Protein AF-A0A096ATI7-F1 (afdb_monomer_lite)

Foldseek 3Di:
DDDLVVQQVVQLVVCVVVVDPPSGDDPVSSVVVVVVVVVVVVVVCVVVVQWDWDDDPVGIDIDGD

pLDDT: mean 85.35, std 5.62, range [68.31, 91.69]

Organism: NCBI:txid1401075

Structure (mmCIF, N/CA/C/O backbone):
data_AF-A0A096ATI7-F1
#
_entry.id   AF-A0A096ATI7-F1
#
loop_
_atom_site.group_PDB
_atom_site.id
_atom_site.type_symbol
_atom_site.label_atom_id
_atom_site.label_alt_id
_atom_site.label_comp_id
_atom_site.label_asym_id
_atom_site.label_entity_id
_atom_site.label_seq_id
_atom_site.pdbx_PDB_ins_code
_atom_site.Cartn_x
_atom_site.Cartn_y
_atom_site.Cartn_z
_atom_site.occupancy
_atom_site.B_iso_or_equiv
_atom_site.auth_seq_id
_atom_site.auth_comp_id
_atom_site.auth_asym_id
_atom_site.auth_atom_id
_atom_site.pdbx_PDB_model_num
ATOM 1 N N . MET A 1 1 ? -1.090 -7.762 -5.147 1.00 70.00 1 MET A N 1
ATOM 2 C CA . MET A 1 1 ? -2.362 -7.007 -5.187 1.00 70.00 1 MET A CA 1
ATOM 3 C C . MET A 1 1 ? -2.723 -6.604 -3.773 1.00 70.00 1 MET A C 1
ATOM 5 O O . MET A 1 1 ? -2.716 -7.447 -2.883 1.00 70.00 1 MET A O 1
ATOM 9 N N . ILE A 1 2 ? -2.945 -5.313 -3.554 1.00 79.38 2 ILE A N 1
ATOM 10 C CA . ILE A 1 2 ? -3.220 -4.776 -2.222 1.00 79.38 2 ILE A CA 1
ATOM 11 C C . ILE A 1 2 ? -4.679 -5.062 -1.872 1.00 79.38 2 ILE A C 1
ATOM 13 O O . ILE A 1 2 ? -5.583 -4.516 -2.496 1.00 79.38 2 ILE A O 1
ATOM 17 N N . ASP A 1 3 ? -4.895 -5.914 -0.873 1.00 88.31 3 ASP A N 1
ATOM 18 C CA . ASP A 1 3 ? -6.222 -6.197 -0.335 1.00 88.31 3 ASP A CA 1
ATOM 19 C C . ASP A 1 3 ? -6.527 -5.244 0.831 1.00 88.31 3 ASP A C 1
ATOM 21 O O . ASP A 1 3 ? -5.967 -5.355 1.924 1.00 88.31 3 ASP A O 1
ATOM 25 N N . VAL A 1 4 ? -7.379 -4.251 0.569 1.00 87.62 4 VAL A N 1
ATOM 26 C CA . VAL A 1 4 ? -7.767 -3.235 1.558 1.00 87.62 4 VAL A CA 1
ATOM 27 C C . VAL A 1 4 ? -8.649 -3.836 2.657 1.00 87.62 4 VAL A C 1
ATOM 29 O O . VAL A 1 4 ? -8.559 -3.407 3.808 1.00 87.62 4 VAL A O 1
ATOM 32 N N . TYR A 1 5 ? -9.460 -4.850 2.340 1.00 89.12 5 TYR A N 1
ATOM 33 C CA . TYR A 1 5 ? -10.302 -5.531 3.323 1.00 89.12 5 TYR A CA 1
ATOM 34 C C . TYR A 1 5 ? -9.442 -6.268 4.353 1.00 89.12 5 TYR A C 1
ATOM 36 O O . TYR A 1 5 ? -9.674 -6.135 5.556 1.00 89.12 5 TYR A O 1
ATOM 44 N N . ASP A 1 6 ? -8.402 -6.966 3.895 1.00 88.88 6 ASP A N 1
ATOM 45 C CA . ASP A 1 6 ? -7.435 -7.629 4.771 1.00 88.88 6 ASP A CA 1
ATOM 46 C C . ASP A 1 6 ? -6.688 -6.627 5.670 1.00 88.88 6 ASP A C 1
ATOM 48 O O . ASP A 1 6 ? -6.539 -6.859 6.868 1.00 88.88 6 ASP A O 1
ATOM 52 N N . ILE A 1 7 ? -6.303 -5.458 5.142 1.00 88.62 7 ILE A N 1
ATOM 53 C CA . ILE A 1 7 ? -5.661 -4.390 5.933 1.00 88.62 7 ILE A CA 1
ATOM 54 C C . ILE A 1 7 ? -6.600 -3.874 7.030 1.00 88.62 7 ILE A C 1
ATOM 56 O O . ILE A 1 7 ? -6.195 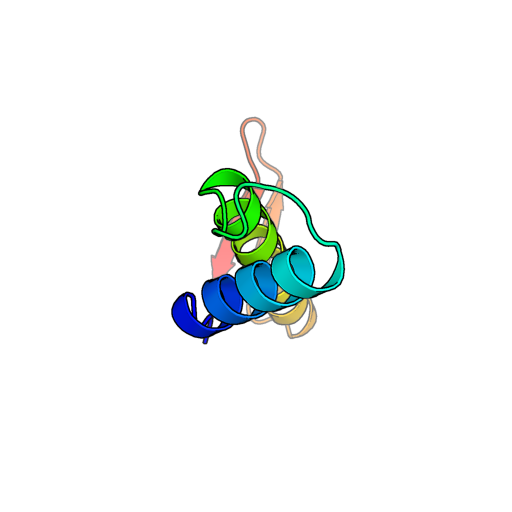-3.770 8.188 1.00 88.62 7 ILE A O 1
ATOM 60 N N . ILE A 1 8 ? -7.862 -3.592 6.695 1.00 89.25 8 ILE A N 1
ATOM 61 C CA . ILE A 1 8 ? -8.871 -3.156 7.672 1.00 89.25 8 ILE A CA 1
ATOM 62 C C . ILE A 1 8 ? -9.073 -4.233 8.742 1.00 89.25 8 ILE A C 1
ATOM 64 O O . ILE A 1 8 ? -9.132 -3.918 9.933 1.00 89.25 8 ILE A O 1
ATOM 68 N N . LYS A 1 9 ? -9.143 -5.506 8.337 1.00 90.75 9 LYS A N 1
ATOM 69 C CA . LYS A 1 9 ? -9.278 -6.637 9.258 1.00 90.75 9 LYS A CA 1
ATOM 70 C C . LYS A 1 9 ? -8.094 -6.714 10.224 1.00 90.75 9 LYS A C 1
ATOM 72 O O . LYS A 1 9 ? -8.323 -6.754 11.430 1.00 90.75 9 LYS A O 1
ATOM 77 N N . GLN A 1 10 ? -6.861 -6.633 9.724 1.00 88.75 10 GLN A N 1
ATOM 78 C CA . GLN A 1 10 ? -5.654 -6.649 10.556 1.00 88.75 10 GLN A CA 1
ATOM 79 C C . GLN A 1 10 ? -5.601 -5.472 11.539 1.00 88.75 10 GLN A C 1
ATOM 81 O O . GLN A 1 10 ? -5.231 -5.656 12.699 1.00 88.75 10 GLN A O 1
ATOM 86 N N . ILE A 1 11 ? -5.982 -4.264 11.109 1.00 87.62 11 ILE A N 1
ATOM 87 C CA . ILE A 1 11 ? -6.022 -3.087 11.992 1.00 87.62 11 ILE A CA 1
ATOM 88 C C . ILE A 1 11 ? -7.076 -3.283 13.090 1.00 87.62 11 ILE A C 1
ATOM 90 O O . ILE A 1 11 ? -6.783 -3.065 14.266 1.00 87.62 11 ILE A O 1
ATOM 94 N N . ASN A 1 12 ? -8.272 -3.762 12.735 1.00 86.94 12 ASN A N 1
ATOM 95 C CA . ASN A 1 12 ? -9.325 -4.069 13.706 1.00 86.94 12 ASN A CA 1
ATOM 96 C C . ASN A 1 12 ? -8.879 -5.134 14.721 1.00 86.94 12 ASN A C 1
ATOM 98 O O . ASN A 1 12 ? -9.133 -4.991 15.915 1.00 86.94 12 ASN A O 1
ATOM 102 N N . GLU A 1 13 ? -8.211 -6.201 14.271 1.00 87.38 13 GLU A N 1
ATOM 103 C CA . GLU A 1 13 ? -7.689 -7.253 15.153 1.00 87.38 13 GLU A CA 1
ATOM 104 C C . GLU A 1 13 ? -6.623 -6.710 16.111 1.00 87.38 13 GLU A C 1
ATOM 106 O O . GLU A 1 13 ? -6.722 -6.936 17.317 1.00 87.38 13 GLU A O 1
ATOM 111 N N . ARG A 1 14 ? -5.670 -5.907 15.616 1.00 85.31 14 ARG A N 1
ATOM 112 C CA . ARG A 1 14 ? -4.657 -5.253 16.462 1.00 85.31 14 ARG A CA 1
ATOM 113 C C . ARG A 1 14 ? -5.294 -4.363 17.525 1.00 85.31 14 ARG A C 1
ATOM 115 O O . ARG A 1 14 ? -4.919 -4.444 18.691 1.00 85.31 14 ARG A O 1
ATOM 122 N N . LYS A 1 15 ? -6.281 -3.544 17.158 1.00 83.94 15 LYS A N 1
ATOM 123 C CA . LYS A 1 15 ? -6.954 -2.656 18.117 1.00 83.94 15 LYS A CA 1
ATOM 124 C C . LYS A 1 15 ? -7.775 -3.402 19.159 1.00 83.94 15 LYS A C 1
ATOM 126 O O . LYS A 1 15 ? -7.776 -2.999 20.321 1.00 83.94 15 LYS A O 1
ATOM 131 N N . LYS A 1 16 ? -8.421 -4.505 18.767 1.00 82.62 16 LYS A N 1
ATOM 132 C CA . LYS A 1 16 ? -9.105 -5.406 19.704 1.00 82.62 16 LYS A CA 1
ATOM 133 C C . LYS A 1 16 ? -8.129 -6.012 20.711 1.00 82.62 16 LYS A C 1
ATOM 135 O O . LYS A 1 16 ? -8.443 -6.048 21.894 1.00 82.62 16 LYS A O 1
ATOM 140 N N . SER A 1 17 ? -6.936 -6.424 20.279 1.00 80.81 17 SER A N 1
ATOM 141 C CA . SER A 1 17 ? -5.912 -6.958 21.189 1.00 80.81 17 SER A CA 1
ATOM 142 C C . SER A 1 17 ? -5.385 -5.919 22.185 1.00 80.81 17 SER A C 1
ATOM 144 O O . SER A 1 17 ? -5.078 -6.265 23.323 1.00 80.81 17 SER A O 1
ATOM 146 N N . VAL A 1 18 ? -5.310 -4.647 21.786 1.00 81.69 18 VAL A N 1
ATOM 147 C CA . VAL A 1 18 ? -4.790 -3.547 22.622 1.00 81.69 18 VAL A CA 1
ATOM 148 C C . VAL A 1 18 ? -5.905 -2.850 23.428 1.00 81.69 18 VAL A C 1
ATOM 150 O O . VAL A 1 18 ? -5.638 -1.885 24.134 1.00 81.69 18 VAL A O 1
ATOM 153 N N . HIS A 1 19 ? -7.156 -3.334 23.361 1.00 74.00 19 HIS A N 1
ATOM 154 C CA . HIS A 1 19 ? -8.323 -2.752 24.051 1.00 74.00 19 HIS A CA 1
ATOM 155 C C . HIS A 1 19 ? -8.448 -1.230 23.860 1.00 74.00 19 HIS A C 1
ATOM 157 O O . HIS A 1 19 ? -8.804 -0.493 24.775 1.00 74.00 19 HIS A O 1
ATOM 163 N N . THR A 1 20 ? -8.113 -0.742 22.664 1.00 68.31 20 THR A N 1
ATOM 164 C CA . THR A 1 20 ? -8.221 0.682 22.332 1.00 68.31 20 THR A CA 1
ATOM 165 C C . THR A 1 20 ? -9.564 0.950 21.661 1.00 68.31 20 THR A C 1
ATOM 167 O O . THR A 1 20 ? -9.939 0.263 20.704 1.00 68.31 20 THR A O 1
ATOM 170 N N . GLU A 1 21 ? -10.286 1.954 22.156 1.00 69.25 21 GLU A N 1
ATOM 171 C CA . GLU A 1 21 ? -11.512 2.460 21.540 1.00 69.25 21 GLU A CA 1
ATOM 172 C C . GLU A 1 21 ? -11.204 3.689 20.662 1.00 69.25 21 GLU A C 1
ATOM 174 O O . GLU A 1 21 ? -10.456 4.568 21.091 1.00 69.25 21 GLU A O 1
ATOM 179 N N . PRO A 1 22 ? -11.764 3.792 19.443 1.00 72.19 22 PRO A N 1
ATOM 180 C CA . PRO A 1 22 ? -12.590 2.797 18.766 1.00 72.19 22 PRO A CA 1
ATOM 181 C C . PRO A 1 22 ? -11.753 1.606 18.285 1.00 72.19 22 PRO A C 1
ATOM 183 O O . PRO A 1 22 ? -10.678 1.781 17.714 1.00 72.19 22 PRO A O 1
ATOM 186 N N . SER A 1 23 ? -12.292 0.391 18.419 1.00 74.75 23 SER A N 1
ATOM 187 C CA . SER A 1 23 ? -11.662 -0.826 17.874 1.00 74.75 23 SER A CA 1
ATOM 188 C C . SER A 1 23 ? -11.785 -0.950 16.349 1.00 74.75 23 SER A C 1
ATOM 190 O O . SER A 1 23 ? -11.381 -1.958 15.771 1.00 74.75 23 SER A O 1
ATOM 192 N N . SER A 1 24 ? -12.356 0.069 15.707 1.00 82.69 24 SER A N 1
ATOM 193 C CA . SER A 1 24 ? -12.460 0.209 14.261 1.00 82.69 24 SER A CA 1
ATOM 194 C C . SER A 1 24 ? -11.201 0.858 13.686 1.00 82.69 24 SER A C 1
ATOM 196 O O . SER A 1 24 ? -10.621 1.776 14.275 1.00 82.69 24 SER A O 1
ATOM 198 N N . ALA A 1 25 ? -10.800 0.409 12.504 1.00 83.19 25 ALA A N 1
ATOM 199 C CA . ALA A 1 25 ? -9.725 0.996 11.728 1.00 83.19 25 ALA A CA 1
ATOM 200 C C . ALA A 1 25 ? -10.096 2.424 11.320 1.00 83.19 25 ALA A C 1
ATOM 202 O O . ALA A 1 25 ? -11.159 2.658 10.740 1.00 83.19 25 ALA A O 1
ATOM 203 N N . LEU A 1 26 ? -9.224 3.383 11.629 1.00 87.38 26 LEU A N 1
ATOM 204 C CA . LEU A 1 26 ? -9.376 4.749 11.147 1.00 87.38 26 LEU A CA 1
ATOM 205 C C . LEU A 1 26 ? -8.891 4.828 9.704 1.00 87.38 26 LEU A C 1
ATOM 207 O O . LEU A 1 26 ? -7.965 4.122 9.303 1.00 87.38 26 LEU A O 1
ATOM 211 N N . PHE A 1 27 ? -9.477 5.747 8.937 1.00 87.50 27 PHE A N 1
ATOM 212 C CA . PHE A 1 27 ? -9.065 5.982 7.555 1.00 87.50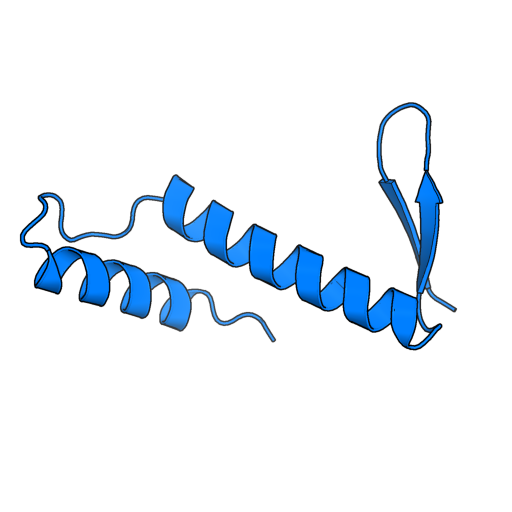 27 PHE A CA 1
ATOM 213 C C . PHE A 1 27 ? -7.559 6.259 7.443 1.00 87.50 27 PHE A C 1
ATOM 215 O O . PHE A 1 27 ? -6.903 5.683 6.581 1.00 87.50 27 PHE A O 1
ATOM 222 N N . SER A 1 28 ? -7.000 7.067 8.349 1.00 88.19 28 SER A N 1
ATOM 223 C CA . SER A 1 28 ? -5.568 7.384 8.365 1.00 88.19 28 SER A CA 1
ATOM 224 C C . SER A 1 28 ? -4.690 6.139 8.513 1.00 88.19 28 SER A C 1
ATOM 226 O O . SER A 1 28 ? -3.717 6.000 7.784 1.00 88.19 28 SER A O 1
ATOM 228 N N . GLU A 1 29 ? -5.064 5.195 9.379 1.00 87.06 29 GLU A N 1
ATOM 229 C CA . GLU A 1 29 ? -4.287 3.966 9.601 1.00 87.06 29 GLU A CA 1
ATOM 230 C C . GLU A 1 29 ? -4.341 3.039 8.385 1.00 87.06 29 GLU A C 1
ATOM 232 O O . GLU A 1 29 ? -3.331 2.463 7.980 1.00 87.06 29 GLU A O 1
ATOM 237 N N . VAL A 1 30 ? -5.524 2.917 7.776 1.00 90.06 30 VAL A N 1
ATOM 238 C CA . VAL A 1 30 ? -5.696 2.152 6.537 1.00 90.06 30 VAL A CA 1
ATOM 239 C C . VAL A 1 30 ? -4.854 2.779 5.429 1.00 90.06 30 VAL A C 1
ATOM 241 O O . VAL A 1 30 ? -4.131 2.071 4.729 1.00 90.06 30 VAL A O 1
ATOM 244 N N . PHE A 1 31 ? -4.908 4.106 5.297 1.00 89.56 31 PHE A N 1
ATOM 245 C CA . PHE A 1 31 ? -4.151 4.846 4.296 1.00 89.56 31 PHE A CA 1
ATOM 246 C C . PHE A 1 31 ? -2.642 4.681 4.490 1.00 89.56 31 PHE A C 1
ATOM 248 O O . PHE A 1 31 ? -1.935 4.411 3.523 1.00 89.56 31 PHE A O 1
ATOM 255 N N . GLU A 1 32 ? -2.140 4.765 5.723 1.00 91.19 32 GLU A N 1
ATOM 256 C CA . GLU A 1 32 ? -0.721 4.562 6.025 1.00 91.19 32 GLU A CA 1
ATOM 257 C C . GLU A 1 32 ? -0.234 3.155 5.660 1.00 91.19 32 GLU A C 1
ATOM 259 O O . GLU A 1 32 ? 0.823 3.011 5.039 1.00 91.19 32 GLU A O 1
ATOM 264 N N . GLU A 1 33 ? -0.988 2.109 6.005 1.00 89.50 33 GLU A N 1
ATOM 265 C CA . GLU A 1 33 ? -0.602 0.728 5.692 1.00 89.50 33 GLU A CA 1
ATOM 266 C C . GLU A 1 33 ? -0.662 0.442 4.185 1.00 89.50 33 GLU A C 1
ATOM 268 O O . GLU A 1 33 ? 0.242 -0.198 3.636 1.00 89.50 33 GLU A O 1
ATOM 273 N N . VAL A 1 34 ? -1.677 0.965 3.489 1.00 91.69 34 VAL A N 1
ATOM 274 C CA . VAL A 1 34 ? -1.763 0.903 2.023 1.00 91.69 34 VAL A CA 1
ATOM 275 C C . VAL A 1 34 ? -0.580 1.638 1.394 1.00 91.69 34 VAL A C 1
ATOM 277 O O . VAL A 1 34 ? 0.116 1.071 0.554 1.00 91.69 34 VAL A O 1
ATOM 280 N N . HIS A 1 35 ? -0.292 2.861 1.841 1.00 90.69 35 HIS A N 1
ATOM 281 C CA . HIS A 1 35 ? 0.801 3.677 1.322 1.00 90.69 35 HIS A CA 1
ATOM 282 C C . HIS A 1 35 ? 2.166 2.996 1.513 1.00 90.69 35 HIS A C 1
ATOM 284 O O . HIS A 1 35 ? 2.984 2.970 0.591 1.00 90.69 35 HIS A O 1
ATOM 290 N N . LYS A 1 36 ? 2.406 2.359 2.668 1.00 90.25 36 LYS A N 1
ATOM 291 C CA . LYS A 1 36 ? 3.615 1.549 2.901 1.00 90.25 36 LYS A CA 1
ATOM 292 C C . LYS A 1 36 ? 3.720 0.374 1.930 1.00 90.25 36 LYS A C 1
ATOM 294 O O . LYS A 1 36 ? 4.805 0.140 1.396 1.00 90.25 36 LYS A O 1
ATOM 299 N N . LYS A 1 37 ? 2.623 -0.359 1.694 1.00 90.44 37 LYS A N 1
ATOM 300 C CA . LYS A 1 37 ? 2.608 -1.484 0.742 1.00 90.44 37 LYS A CA 1
ATOM 301 C C . LYS A 1 37 ? 2.888 -1.016 -0.686 1.00 90.44 37 LYS A C 1
ATOM 303 O O . LYS A 1 37 ? 3.759 -1.596 -1.323 1.00 90.44 37 LYS A O 1
ATOM 308 N N . ILE A 1 38 ? 2.239 0.059 -1.142 1.00 90.38 38 ILE A N 1
ATOM 309 C CA . ILE A 1 38 ? 2.479 0.651 -2.471 1.00 90.38 38 ILE A CA 1
ATOM 310 C C . ILE A 1 38 ? 3.945 1.055 -2.611 1.00 90.38 38 ILE A C 1
ATOM 312 O O . ILE A 1 38 ? 4.610 0.662 -3.563 1.00 90.38 38 ILE A O 1
ATOM 316 N N . LYS A 1 39 ? 4.487 1.790 -1.633 1.00 89.31 39 LYS A N 1
ATOM 317 C CA . LYS A 1 39 ? 5.887 2.226 -1.659 1.00 89.31 39 LYS A CA 1
ATOM 318 C C . LYS A 1 39 ? 6.857 1.045 -1.732 1.00 89.31 39 LYS A C 1
ATOM 320 O O . LYS A 1 39 ? 7.867 1.123 -2.427 1.00 89.31 39 LYS A O 1
ATOM 325 N N . LYS A 1 40 ? 6.571 -0.044 -1.011 1.00 89.94 40 LYS A N 1
ATOM 326 C CA . LYS A 1 40 ? 7.375 -1.268 -1.075 1.00 89.94 40 LYS A CA 1
ATOM 327 C C . LYS A 1 40 ? 7.299 -1.912 -2.462 1.00 89.94 40 LYS A C 1
ATOM 329 O O . LYS A 1 40 ? 8.349 -2.222 -3.010 1.00 89.94 40 LYS A O 1
ATOM 334 N N . GLU A 1 41 ? 6.101 -2.047 -3.025 1.00 90.00 41 GLU A N 1
ATOM 335 C CA . GLU A 1 41 ? 5.886 -2.641 -4.350 1.00 90.00 41 GLU A CA 1
ATOM 336 C C . GLU A 1 41 ? 6.590 -1.823 -5.448 1.00 90.00 41 GLU A C 1
ATOM 338 O O . GLU A 1 41 ? 7.341 -2.381 -6.241 1.00 90.00 41 GLU A O 1
ATOM 343 N N . ILE A 1 42 ? 6.475 -0.489 -5.422 1.00 88.69 42 ILE A N 1
ATOM 344 C CA . ILE A 1 42 ? 7.202 0.414 -6.333 1.00 88.69 42 ILE A CA 1
ATOM 345 C C . ILE A 1 42 ? 8.720 0.231 -6.202 1.00 88.69 42 ILE A C 1
ATOM 347 O O . ILE A 1 42 ? 9.423 0.132 -7.203 1.00 88.69 42 ILE A O 1
ATOM 351 N N . ASN A 1 43 ? 9.243 0.156 -4.975 1.00 87.88 43 ASN A N 1
ATOM 352 C CA . ASN A 1 43 ? 10.674 -0.055 -4.757 1.00 87.88 43 ASN A CA 1
ATOM 353 C C . ASN A 1 43 ? 11.161 -1.411 -5.288 1.00 87.88 43 ASN A C 1
ATOM 355 O O . ASN A 1 43 ? 12.280 -1.492 -5.789 1.00 87.88 43 ASN A O 1
ATOM 359 N N . GLU A 1 44 ? 10.363 -2.473 -5.156 1.00 90.19 44 GLU A N 1
ATOM 360 C CA . GLU A 1 44 ? 10.685 -3.788 -5.723 1.00 90.19 44 GLU A CA 1
ATOM 361 C C . GLU A 1 44 ? 10.683 -3.734 -7.255 1.00 90.19 44 GLU A C 1
ATOM 363 O O . GLU A 1 44 ? 11.654 -4.158 -7.873 1.00 90.19 44 GLU A O 1
ATOM 368 N N . LEU A 1 45 ? 9.694 -3.076 -7.863 1.00 88.94 45 LEU A N 1
ATOM 369 C CA . LEU A 1 45 ? 9.635 -2.874 -9.313 1.00 88.94 45 LEU A CA 1
ATOM 370 C C . LEU A 1 45 ? 10.811 -2.043 -9.861 1.00 88.94 45 LEU A C 1
ATOM 372 O O . LEU A 1 45 ? 11.318 -2.342 -10.944 1.00 88.94 45 LEU A O 1
ATOM 376 N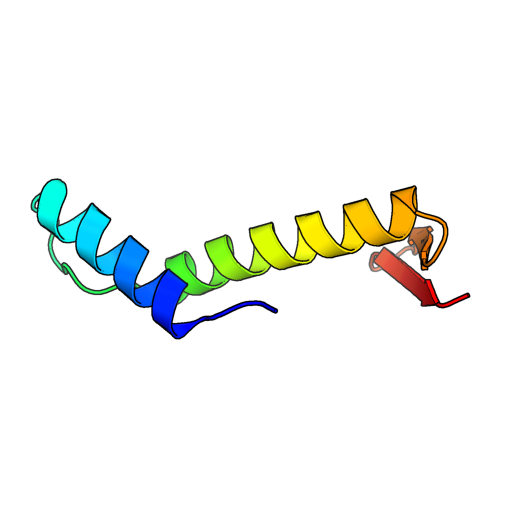 N . CYS A 1 46 ? 11.285 -1.042 -9.112 1.00 86.12 46 CYS A N 1
ATOM 377 C CA . CYS A 1 46 ? 12.512 -0.310 -9.442 1.00 86.12 46 CYS A CA 1
ATOM 378 C C . CYS A 1 46 ? 13.761 -1.201 -9.337 1.00 86.12 46 CYS A C 1
ATOM 380 O O . CYS A 1 46 ? 14.657 -1.100 -10.172 1.00 86.12 46 CYS A O 1
ATOM 382 N N . LYS A 1 47 ? 13.839 -2.088 -8.332 1.00 87.38 47 LYS A N 1
ATOM 383 C CA . LYS A 1 47 ? 14.957 -3.042 -8.188 1.00 87.38 47 LYS A CA 1
ATOM 384 C C . LYS A 1 47 ? 14.981 -4.088 -9.298 1.00 87.38 47 LYS A C 1
ATOM 3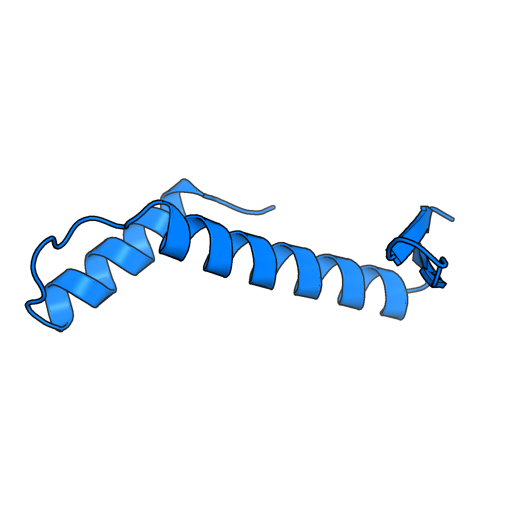86 O O . LYS A 1 47 ? 16.059 -4.424 -9.772 1.00 87.38 47 LYS A O 1
ATOM 391 N N . ASP A 1 48 ? 13.813 -4.565 -9.717 1.00 88.56 48 ASP A N 1
ATOM 392 C CA . ASP A 1 48 ? 13.656 -5.497 -10.839 1.00 88.56 48 ASP A CA 1
ATOM 393 C C . ASP A 1 48 ? 13.917 -4.837 -12.207 1.00 88.56 48 ASP A C 1
ATOM 395 O O . ASP A 1 48 ? 13.864 -5.508 -13.236 1.00 88.56 48 ASP A O 1
ATOM 399 N N . GLY A 1 49 ? 14.180 -3.523 -12.247 1.00 85.25 49 GLY A N 1
ATOM 400 C CA . GLY A 1 49 ? 14.469 -2.779 -13.475 1.00 85.25 49 GLY A CA 1
ATOM 401 C C . GLY A 1 49 ? 13.258 -2.568 -14.389 1.00 85.25 49 GLY A C 1
ATOM 402 O O . GLY A 1 49 ? 13.430 -2.124 -15.521 1.00 85.25 49 GLY A O 1
ATOM 403 N N . LYS A 1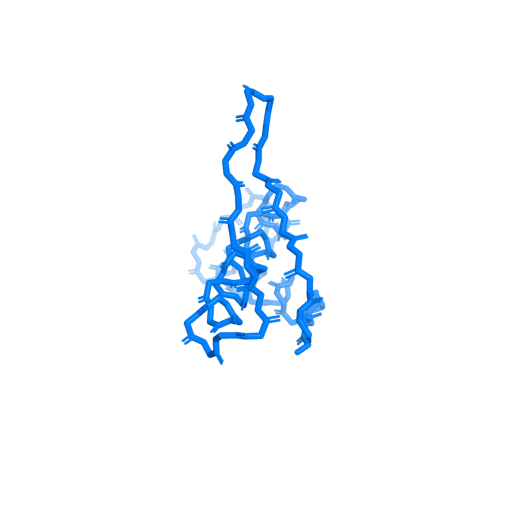 50 ? 12.044 -2.870 -13.905 1.00 85.56 50 LYS A N 1
ATOM 404 C CA . LYS A 1 50 ? 10.778 -2.666 -14.633 1.00 85.56 50 LYS A CA 1
ATOM 405 C C . LYS A 1 50 ? 10.303 -1.214 -14.590 1.00 85.56 50 LYS A C 1
ATOM 407 O O . LYS A 1 50 ? 9.537 -0.795 -15.450 1.00 85.56 50 LYS A O 1
ATOM 412 N N . LEU A 1 51 ? 10.739 -0.464 -13.577 1.00 86.06 51 LEU A N 1
ATOM 413 C CA . LEU A 1 51 ? 10.460 0.960 -13.424 1.00 86.06 51 LEU A CA 1
ATOM 414 C C . LEU A 1 51 ? 11.762 1.759 -13.374 1.00 86.06 51 LEU A C 1
ATOM 416 O O . LEU A 1 51 ? 12.708 1.376 -12.684 1.00 86.06 51 LEU A O 1
ATOM 420 N N . GLU A 1 52 ? 11.783 2.899 -14.055 1.00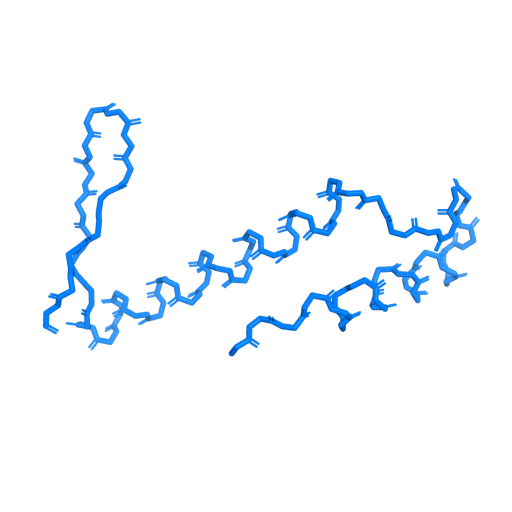 83.88 52 GLU A N 1
ATOM 421 C CA . GLU A 1 52 ? 12.829 3.907 -13.930 1.00 83.88 52 GLU A CA 1
ATOM 422 C C . GLU A 1 52 ? 12.356 5.039 -13.016 1.00 83.88 52 GLU A C 1
ATOM 424 O O . GLU A 1 52 ? 11.298 5.639 -13.215 1.00 83.88 52 GLU A O 1
ATOM 429 N N . PHE A 1 53 ? 13.138 5.305 -11.973 1.00 85.62 53 PHE A N 1
ATOM 430 C CA . PHE A 1 53 ? 12.823 6.303 -10.960 1.00 85.62 53 PHE A CA 1
ATOM 431 C C . PHE A 1 53 ? 13.464 7.649 -11.290 1.00 85.62 53 PHE A C 1
ATOM 433 O O . PHE A 1 53 ? 14.682 7.753 -11.443 1.00 85.62 53 PHE A O 1
ATOM 440 N N . HIS A 1 54 ? 12.646 8.695 -11.275 1.00 86.19 54 HIS A N 1
ATOM 441 C CA . HIS A 1 54 ? 13.052 10.072 -11.495 1.00 86.19 54 HIS A CA 1
ATOM 442 C C . HIS A 1 54 ? 12.634 10.945 -10.314 1.00 86.19 54 HIS A C 1
ATOM 444 O O . HIS A 1 54 ? 11.511 10.874 -9.814 1.00 86.19 54 HIS A O 1
ATOM 450 N N . ARG A 1 55 ? 13.527 11.833 -9.878 1.00 83.56 55 ARG A N 1
ATOM 451 C CA . ARG A 1 55 ? 13.197 12.864 -8.891 1.00 83.56 55 ARG A CA 1
ATOM 452 C C . ARG A 1 55 ? 12.941 14.177 -9.615 1.00 83.56 55 ARG A C 1
ATOM 454 O O . ARG A 1 55 ? 13.847 14.710 -10.249 1.00 83.56 55 ARG A O 1
ATOM 461 N N . THR A 1 56 ? 11.728 14.703 -9.501 1.00 85.06 56 THR A N 1
ATOM 462 C CA . THR A 1 56 ? 11.380 16.029 -10.024 1.00 85.06 56 THR A CA 1
ATOM 463 C C . THR A 1 56 ? 11.448 17.075 -8.911 1.00 85.06 56 THR A C 1
ATOM 465 O O . THR A 1 56 ? 11.666 16.751 -7.742 1.00 85.06 56 THR A O 1
ATOM 468 N N . ILE A 1 57 ? 11.282 18.348 -9.273 1.00 83.12 57 ILE A N 1
ATOM 469 C CA . ILE A 1 57 ? 11.249 19.460 -8.310 1.00 83.12 57 ILE A CA 1
ATOM 470 C C . ILE A 1 57 ? 10.029 19.345 -7.381 1.00 83.12 57 ILE A C 1
ATOM 472 O O . ILE A 1 57 ? 10.121 19.703 -6.210 1.00 83.12 57 ILE A O 1
ATOM 476 N N . ASN A 1 58 ? 8.913 18.822 -7.896 1.00 85.56 58 ASN A N 1
ATOM 477 C CA . ASN A 1 58 ? 7.633 18.806 -7.191 1.00 85.56 58 ASN A CA 1
ATOM 478 C C . ASN A 1 58 ? 7.322 17.451 -6.548 1.00 85.56 58 ASN A C 1
ATOM 480 O O . ASN A 1 58 ? 6.660 17.424 -5.519 1.00 85.56 58 ASN A O 1
ATOM 484 N N . ASP A 1 59 ? 7.781 16.347 -7.145 1.00 84.06 59 ASP A N 1
ATOM 485 C CA . ASP A 1 59 ? 7.449 14.995 -6.684 1.00 84.06 59 ASP A CA 1
ATOM 486 C C . ASP A 1 59 ? 8.404 13.913 -7.238 1.00 84.06 59 ASP A C 1
ATOM 488 O O . ASP A 1 59 ? 9.425 14.200 -7.876 1.00 84.06 59 ASP A O 1
ATOM 492 N N . LEU A 1 60 ? 8.068 12.648 -7.007 1.00 86.12 60 LEU A N 1
ATOM 493 C CA . LEU A 1 60 ? 8.696 11.478 -7.599 1.00 86.12 60 LEU A CA 1
ATOM 494 C C . LEU A 1 60 ? 7.955 11.098 -8.887 1.00 86.12 60 LEU A C 1
ATOM 496 O O . LEU A 1 60 ? 6.729 11.066 -8.936 1.00 86.12 60 LEU A O 1
ATOM 500 N N . SER A 1 61 ? 8.703 10.795 -9.939 1.00 85.00 61 SER A N 1
ATOM 501 C CA . SER A 1 61 ? 8.172 10.341 -11.221 1.00 85.00 61 SER A CA 1
ATOM 502 C C . SER A 1 61 ? 8.710 8.946 -11.528 1.00 85.00 61 SER A C 1
ATOM 504 O O . SER A 1 61 ? 9.843 8.614 -11.177 1.00 85.00 61 SER A O 1
ATOM 506 N N . PHE A 1 62 ? 7.876 8.117 -12.148 1.00 88.12 62 PHE A N 1
ATOM 507 C CA . PHE A 1 62 ? 8.188 6.731 -12.472 1.00 88.12 62 PHE A CA 1
ATOM 508 C C . PHE A 1 62 ? 7.844 6.486 -13.936 1.00 88.12 62 PHE A C 1
ATOM 510 O O . PHE A 1 62 ? 6.742 6.829 -14.363 1.00 88.12 62 PHE A O 1
ATOM 517 N N . ASP A 1 63 ? 8.775 5.894 -14.675 1.00 87.94 63 ASP A N 1
ATOM 518 C CA . ASP A 1 63 ? 8.583 5.488 -16.067 1.00 87.94 63 ASP A CA 1
ATOM 519 C C . ASP A 1 63 ? 8.593 3.958 -16.157 1.00 87.94 63 ASP A C 1
ATOM 521 O O . ASP A 1 63 ? 9.425 3.308 -15.520 1.00 87.94 63 ASP A O 1
ATOM 525 N N . ALA A 1 64 ? 7.638 3.375 -16.882 1.00 84.31 64 ALA A N 1
ATOM 526 C CA . ALA A 1 64 ? 7.547 1.928 -17.056 1.00 84.31 64 ALA A CA 1
ATOM 527 C C . ALA A 1 64 ? 8.294 1.508 -18.322 1.00 84.31 64 ALA A C 1
ATOM 529 O O . ALA A 1 64 ? 7.980 1.999 -19.405 1.00 84.31 64 ALA A O 1
ATOM 530 N N . LYS A 1 65 ? 9.260 0.598 -18.169 1.00 70.19 65 LYS A N 1
ATOM 531 C CA . LYS A 1 65 ? 10.037 0.045 -19.284 1.00 70.19 65 LYS A CA 1
ATOM 532 C C . LYS A 1 65 ? 9.334 -1.114 -19.976 1.00 70.19 65 LYS A C 1
ATOM 534 O O . LYS A 1 65 ? 8.670 -1.913 -19.275 1.00 70.19 65 LYS A O 1
#

Secondary structure (DSSP, 8-state):
---HHHHHHHHHHHHHHTTPSS-SPPHHHHHHHHHHHHHHHHHHHHHTTSEEEEE-SSSEEEEE-

Sequence (65 aa):
MIDVYDIIKQINERKKSVHTEPSSALFSEVFEEVHKKIKKEINELCKDGKLEFHRTINDLSFDAK

Radius of gyration: 15.91 Å; chains: 1; bounding box: 28×27×43 Å